Protein AF-M5RPL4-F1 (afdb_monomer_lite)

InterPro domains:
  IPR032820 Putative F0F1-ATPase subunit, Ca2+/Mg2+ transporter [PF09527] (24-74)

Radius of gyration: 22.51 Å; chains: 1; bounding box: 57×28×63 Å

Secondary structure (DSSP, 8-state):
-------PPPPHHHHHHHHHHHHHHHHHHHHHHHHHHHHHHHHHHHHHHHHT-SS-HHHHHHHHHHHHHHHHHHHHHHH----

pLDDT: mean 82.27, std 14.36, range [42.81, 96.38]

Structure (mmCIF, N/CA/C/O backbone):
data_AF-M5RPL4-F1
#
_entry.id   AF-M5RPL4-F1
#
loop_
_atom_site.group_PDB
_atom_site.id
_atom_site.type_symbol
_atom_site.label_atom_id
_atom_site.label_alt_id
_atom_site.label_comp_id
_atom_site.label_asym_id
_atom_site.label_entity_id
_atom_site.label_seq_id
_atom_site.pdbx_PDB_ins_code
_atom_site.Cartn_x
_atom_site.Cartn_y
_atom_site.Cartn_z
_atom_site.occupancy
_atom_site.B_iso_or_equiv
_atom_site.auth_seq_id
_atom_site.auth_comp_id
_atom_site.auth_asym_id
_atom_site.auth_atom_id
_atom_site.pdbx_PDB_model_num
ATOM 1 N N . MET A 1 1 ? 43.843 -18.404 -40.331 1.00 42.81 1 MET A N 1
ATOM 2 C CA . MET A 1 1 ? 42.735 -19.086 -39.629 1.00 42.81 1 MET A CA 1
ATOM 3 C C . MET A 1 1 ? 41.864 -18.001 -39.021 1.00 42.81 1 MET A C 1
ATOM 5 O O . MET A 1 1 ? 42.334 -17.313 -38.130 1.00 42.81 1 MET A O 1
ATOM 9 N N . ALA A 1 2 ? 40.687 -17.745 -39.596 1.00 48.19 2 ALA A N 1
ATOM 10 C CA . ALA A 1 2 ? 39.772 -16.718 -39.102 1.00 48.19 2 ALA A CA 1
ATOM 11 C C . ALA A 1 2 ? 38.940 -17.306 -37.957 1.00 48.19 2 ALA A C 1
ATOM 13 O O . ALA A 1 2 ? 38.264 -18.317 -38.157 1.00 48.19 2 ALA A O 1
ATOM 14 N N . ASP A 1 3 ? 39.037 -16.696 -36.779 1.00 49.19 3 ASP A N 1
ATOM 15 C CA . ASP A 1 3 ? 38.183 -16.994 -35.636 1.00 49.19 3 ASP A CA 1
ATOM 16 C C . ASP A 1 3 ? 36.725 -16.690 -36.024 1.00 49.19 3 ASP A C 1
ATOM 18 O O . ASP A 1 3 ? 36.368 -15.557 -36.345 1.00 49.19 3 ASP A O 1
ATOM 22 N N . LYS A 1 4 ? 35.905 -17.742 -36.117 1.00 59.09 4 LYS A N 1
ATOM 23 C CA . LYS A 1 4 ? 34.476 -17.686 -36.462 1.00 59.09 4 LYS A CA 1
ATOM 24 C C . LYS A 1 4 ? 33.613 -17.727 -35.200 1.00 59.09 4 LYS A C 1
ATOM 26 O O . LYS A 1 4 ? 32.579 -18.393 -35.185 1.00 59.09 4 LYS A O 1
ATOM 31 N N . THR A 1 5 ? 34.014 -17.042 -34.134 1.00 63.31 5 THR A N 1
ATOM 32 C CA . THR A 1 5 ? 33.104 -16.816 -33.012 1.00 63.31 5 THR A CA 1
ATOM 33 C C . THR A 1 5 ? 32.305 -15.547 -33.306 1.00 63.31 5 THR A C 1
ATOM 35 O O . THR A 1 5 ? 32.761 -14.422 -33.144 1.00 63.31 5 THR A O 1
ATOM 38 N N . GLY A 1 6 ? 31.102 -15.726 -33.860 1.00 57.94 6 GLY A N 1
ATOM 39 C CA . GLY A 1 6 ? 30.173 -14.653 -34.235 1.00 57.94 6 GLY A CA 1
ATOM 40 C C . GLY A 1 6 ? 29.566 -13.915 -33.038 1.00 57.94 6 GLY A C 1
ATOM 41 O O . GLY A 1 6 ? 28.349 -13.788 -32.949 1.00 57.94 6 GLY A O 1
ATOM 42 N N . VAL A 1 7 ? 30.393 -13.447 -32.104 1.00 65.62 7 VAL A N 1
ATOM 43 C CA . VAL A 1 7 ? 29.973 -12.635 -30.963 1.00 65.62 7 VAL A CA 1
ATOM 44 C C . VAL A 1 7 ? 30.337 -11.188 -31.267 1.00 65.62 7 VAL A C 1
ATOM 46 O O . VAL A 1 7 ? 31.388 -10.689 -30.877 1.00 65.62 7 VAL A O 1
ATOM 49 N N . THR A 1 8 ? 29.462 -10.495 -31.995 1.00 67.69 8 THR A N 1
ATOM 50 C CA . THR A 1 8 ? 29.499 -9.029 -32.043 1.00 67.69 8 THR A CA 1
ATOM 51 C C . THR A 1 8 ? 29.293 -8.498 -30.622 1.00 67.69 8 THR A C 1
ATOM 53 O O . THR A 1 8 ? 28.241 -8.782 -30.037 1.00 67.69 8 THR A O 1
ATOM 56 N N . PRO A 1 9 ? 30.251 -7.759 -30.035 1.00 65.62 9 PRO A N 1
ATOM 57 C CA . PRO A 1 9 ? 30.097 -7.221 -28.691 1.00 65.62 9 PRO A CA 1
ATOM 58 C C . PRO A 1 9 ? 28.910 -6.257 -28.667 1.00 65.62 9 PRO A C 1
ATOM 60 O O . PRO A 1 9 ? 28.883 -5.261 -29.390 1.00 65.62 9 PRO A O 1
ATOM 63 N N . LYS A 1 10 ? 27.899 -6.573 -27.852 1.00 64.38 10 LYS A N 1
ATOM 64 C CA . LYS A 1 10 ? 26.775 -5.665 -27.623 1.00 64.38 10 LYS A CA 1
ATOM 65 C C . LYS A 1 10 ? 27.277 -4.417 -26.893 1.00 64.38 10 LYS A C 1
ATOM 6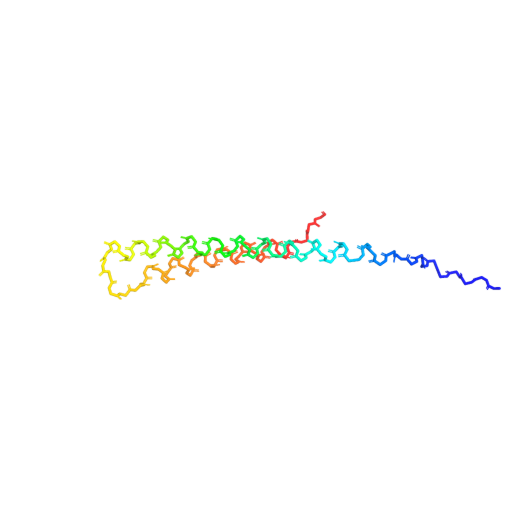7 O O . LYS A 1 10 ? 28.011 -4.562 -25.913 1.00 64.38 10 LYS A O 1
ATOM 72 N N . PRO A 1 11 ? 26.893 -3.208 -27.332 1.00 67.00 11 PRO A N 1
ATOM 73 C CA . PRO A 1 11 ? 27.321 -1.979 -26.683 1.00 67.00 11 PRO A CA 1
ATOM 74 C C . PRO A 1 11 ? 26.8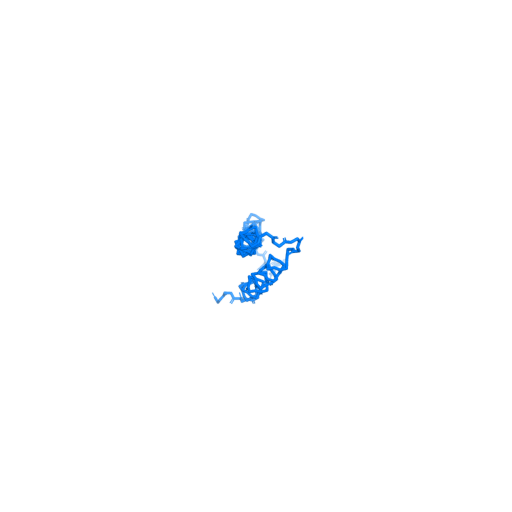34 -1.967 -25.230 1.00 67.00 11 PRO A C 1
ATOM 76 O O . PRO A 1 11 ? 25.665 -2.230 -24.953 1.00 67.00 11 PRO A O 1
ATOM 79 N N . ILE A 1 12 ? 27.742 -1.649 -24.307 1.00 63.66 12 ILE A N 1
ATOM 80 C CA . ILE A 1 12 ? 27.526 -1.646 -22.848 1.00 63.66 12 ILE A CA 1
ATOM 81 C C . ILE A 1 12 ? 26.286 -0.807 -22.468 1.00 63.66 12 ILE A C 1
ATOM 83 O O . ILE A 1 12 ? 25.482 -1.221 -21.636 1.00 63.66 12 ILE A O 1
ATOM 87 N N . ALA A 1 13 ? 26.043 0.277 -23.213 1.00 63.06 13 ALA A N 1
ATOM 88 C CA . ALA A 1 13 ? 24.876 1.149 -23.081 1.00 63.06 13 ALA A CA 1
ATOM 89 C C . ALA A 1 13 ? 23.509 0.439 -23.230 1.00 63.06 13 ALA A C 1
ATOM 91 O O . ALA A 1 13 ? 22.529 0.865 -22.621 1.00 63.06 13 ALA A O 1
ATOM 92 N N . GLU A 1 14 ? 23.412 -0.649 -24.007 1.00 62.94 14 GLU A N 1
ATOM 93 C CA . GLU A 1 14 ? 22.163 -1.419 -24.145 1.00 62.94 14 GLU A CA 1
ATOM 94 C C . GLU A 1 14 ? 21.825 -2.186 -22.853 1.00 62.94 14 GLU A C 1
ATOM 96 O O . GLU A 1 14 ? 20.648 -2.347 -22.519 1.00 62.94 14 GLU A O 1
ATOM 101 N N . ASN A 1 15 ? 22.837 -2.651 -22.115 1.00 63.81 15 ASN A N 1
ATOM 102 C CA . ASN A 1 15 ? 22.642 -3.387 -20.865 1.00 63.81 15 ASN A CA 1
ATOM 103 C C . ASN A 1 15 ? 22.281 -2.448 -19.707 1.00 63.81 15 ASN A C 1
ATOM 105 O O . ASN A 1 15 ? 21.365 -2.764 -18.946 1.00 63.81 15 ASN A O 1
ATOM 109 N N . ASP A 1 16 ? 22.913 -1.274 -19.626 1.00 66.69 16 ASP A N 1
ATOM 110 C CA . ASP A 1 16 ? 22.609 -0.268 -18.598 1.00 66.69 16 ASP A CA 1
ATOM 111 C C . ASP A 1 16 ? 21.188 0.296 -18.748 1.00 66.69 16 ASP A C 1
ATOM 113 O O . ASP A 1 16 ? 20.442 0.396 -17.770 1.00 66.69 16 ASP A O 1
ATOM 117 N N . ALA A 1 17 ? 20.757 0.578 -19.984 1.00 66.94 17 ALA A N 1
ATOM 118 C CA . ALA A 1 17 ? 19.403 1.057 -20.261 1.00 66.94 17 ALA A CA 1
ATOM 119 C C . ALA A 1 17 ? 18.325 0.027 -19.872 1.00 66.94 17 ALA A C 1
ATOM 121 O O . ALA A 1 17 ? 17.275 0.387 -19.332 1.00 66.94 17 ALA A O 1
ATOM 122 N N . LYS A 1 18 ? 18.585 -1.268 -20.097 1.00 69.94 18 LYS A N 1
ATOM 123 C CA . LYS A 1 18 ? 17.679 -2.352 -19.684 1.00 69.94 18 LYS A CA 1
ATOM 124 C C . LYS A 1 18 ? 17.670 -2.543 -18.171 1.00 69.94 18 LYS A C 1
ATOM 126 O O . LYS A 1 18 ? 16.592 -2.694 -17.600 1.00 69.94 18 LYS A O 1
ATOM 131 N N . GLY A 1 19 ? 18.836 -2.492 -17.526 1.00 71.88 19 GLY A N 1
ATOM 132 C CA . GLY A 1 19 ? 18.954 -2.567 -16.070 1.00 71.88 19 GLY A CA 1
ATOM 133 C C . GLY A 1 19 ? 18.179 -1.446 -15.377 1.00 71.88 19 GLY A C 1
ATOM 134 O O . GLY A 1 19 ? 17.356 -1.715 -14.500 1.00 71.8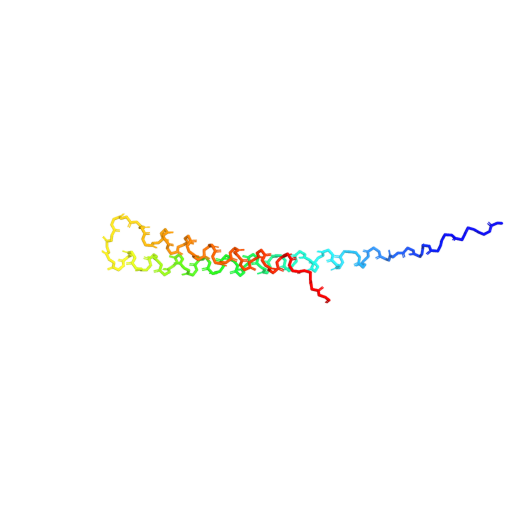8 19 GLY A O 1
ATOM 135 N N . GLY A 1 20 ? 18.348 -0.204 -15.843 1.00 77.06 20 GLY A N 1
ATOM 136 C CA . GLY A 1 20 ? 17.605 0.953 -15.343 1.00 77.06 20 GLY A CA 1
ATOM 137 C C . GLY A 1 20 ? 16.094 0.813 -15.540 1.00 77.06 20 GLY A C 1
ATOM 138 O O . GLY A 1 20 ? 15.327 0.997 -14.595 1.00 77.06 20 GLY A O 1
ATOM 139 N N . ALA A 1 21 ? 15.648 0.407 -16.733 1.00 80.56 21 ALA A N 1
ATOM 140 C CA . ALA A 1 21 ? 14.226 0.211 -17.021 1.00 80.56 21 ALA A CA 1
ATOM 141 C C . ALA A 1 21 ? 13.569 -0.861 -16.129 1.00 80.56 21 ALA A C 1
ATOM 143 O O . ALA A 1 21 ? 12.408 -0.718 -15.740 1.00 80.56 21 ALA A O 1
ATOM 144 N N . VAL A 1 22 ? 14.296 -1.924 -15.774 1.00 83.06 22 VAL A N 1
ATOM 145 C CA . VAL A 1 22 ? 13.817 -2.958 -14.843 1.00 83.06 22 VAL A CA 1
ATOM 146 C C . VAL A 1 22 ? 13.706 -2.401 -13.421 1.00 83.06 22 VAL A C 1
ATOM 148 O O . VAL A 1 22 ? 12.679 -2.592 -12.769 1.00 83.06 22 VAL A O 1
ATOM 151 N N . TRP A 1 23 ? 14.708 -1.649 -12.963 1.00 83.38 23 TRP A N 1
ATOM 152 C CA . TRP A 1 23 ? 14.714 -1.045 -11.627 1.00 83.38 23 TRP A CA 1
ATOM 153 C C . TRP A 1 23 ? 13.575 -0.035 -11.432 1.00 83.38 23 TRP A C 1
ATOM 155 O O . TRP A 1 23 ? 12.854 -0.094 -10.435 1.00 83.38 23 TRP A O 1
ATOM 165 N N . PHE A 1 24 ? 13.334 0.829 -12.424 1.00 87.56 24 PHE A N 1
ATOM 166 C CA . PHE A 1 24 ? 12.216 1.777 -12.401 1.00 87.56 24 PHE A CA 1
ATOM 167 C C . PHE A 1 24 ? 10.849 1.084 -12.350 1.00 87.56 24 PHE A C 1
ATOM 169 O O . PHE A 1 24 ? 9.939 1.570 -11.678 1.00 87.56 24 PHE A O 1
ATOM 176 N N . ARG A 1 25 ? 10.693 -0.074 -13.009 1.00 86.06 25 ARG A N 1
ATOM 177 C CA . ARG A 1 25 ? 9.450 -0.859 -12.934 1.00 86.06 25 ARG A CA 1
ATOM 178 C C . ARG A 1 25 ? 9.204 -1.387 -11.525 1.00 86.06 25 ARG A C 1
ATOM 180 O O . ARG A 1 25 ? 8.087 -1.257 -11.033 1.00 86.06 25 ARG A O 1
ATOM 187 N N . PHE A 1 26 ? 10.222 -1.934 -10.863 1.00 88.06 26 PHE A N 1
ATOM 188 C CA . PHE A 1 26 ? 10.085 -2.400 -9.481 1.00 88.06 26 PHE A CA 1
ATOM 189 C C . PHE A 1 26 ? 9.827 -1.255 -8.500 1.00 88.06 26 PHE A C 1
ATOM 191 O O . PHE A 1 26 ? 8.972 -1.396 -7.628 1.00 88.06 26 PHE A O 1
ATOM 198 N N . ALA A 1 27 ? 10.483 -0.106 -8.682 1.00 91.00 27 ALA A N 1
ATOM 199 C CA . ALA A 1 27 ? 10.224 1.086 -7.878 1.00 91.00 27 ALA A CA 1
ATOM 200 C C . ALA A 1 27 ? 8.771 1.576 -8.027 1.00 91.00 27 ALA A C 1
ATOM 202 O O . ALA A 1 27 ? 8.104 1.846 -7.030 1.00 91.00 27 ALA A O 1
ATOM 203 N N . GLY A 1 28 ? 8.244 1.620 -9.257 1.00 91.06 28 GLY A N 1
ATOM 204 C CA . GLY A 1 28 ? 6.845 1.972 -9.513 1.00 91.06 28 GLY A CA 1
ATOM 205 C C . GLY A 1 28 ? 5.855 0.989 -8.882 1.00 91.06 28 GLY A C 1
ATOM 206 O O . GLY A 1 28 ? 4.885 1.404 -8.254 1.00 91.06 28 GLY A O 1
ATOM 207 N N . LEU A 1 29 ? 6.129 -0.315 -8.976 1.00 91.56 29 LEU A N 1
ATOM 208 C CA . LEU A 1 29 ? 5.321 -1.349 -8.320 1.00 91.56 29 LEU A CA 1
ATOM 209 C C . LEU A 1 29 ? 5.361 -1.232 -6.787 1.00 91.56 29 LEU A C 1
ATOM 211 O O . LEU A 1 29 ? 4.335 -1.404 -6.130 1.00 91.56 29 LEU A O 1
ATOM 215 N N . GLY A 1 30 ? 6.525 -0.912 -6.216 1.00 92.06 30 GLY A N 1
ATOM 216 C CA . GLY A 1 30 ? 6.677 -0.651 -4.785 1.00 92.06 30 GLY A CA 1
ATOM 217 C C . GLY A 1 30 ? 5.898 0.586 -4.330 1.00 92.06 30 GLY A C 1
ATOM 218 O O . GLY A 1 30 ? 5.261 0.553 -3.281 1.00 92.06 30 GLY A O 1
ATOM 219 N N . MET A 1 31 ? 5.873 1.647 -5.143 1.00 95.06 31 MET A N 1
ATOM 220 C CA . MET A 1 31 ? 5.069 2.847 -4.882 1.00 95.06 31 MET A CA 1
ATOM 221 C C . MET A 1 31 ? 3.565 2.566 -4.916 1.00 95.06 31 MET A C 1
ATOM 223 O O . MET A 1 31 ? 2.845 3.041 -4.041 1.00 95.06 31 MET A O 1
ATOM 227 N N . GLU A 1 32 ? 3.078 1.764 -5.871 1.00 93.12 32 GLU A N 1
ATOM 228 C CA . GLU A 1 32 ? 1.677 1.312 -5.871 1.00 93.12 32 GLU A CA 1
ATOM 229 C C . GLU A 1 32 ? 1.349 0.539 -4.585 1.00 93.12 32 GLU A C 1
ATOM 231 O O . GLU A 1 32 ? 0.298 0.755 -3.977 1.00 93.12 32 GLU A O 1
ATOM 236 N N . LEU A 1 33 ? 2.261 -0.334 -4.149 1.00 94.69 33 LEU A N 1
ATOM 237 C CA . LEU A 1 33 ? 2.080 -1.129 -2.942 1.00 94.69 33 LEU A CA 1
ATOM 238 C C . LEU A 1 33 ? 2.026 -0.265 -1.681 1.00 94.69 33 LEU A C 1
ATOM 240 O O . LEU A 1 33 ? 1.110 -0.409 -0.864 1.00 94.69 33 LEU A O 1
ATOM 244 N N . ALA A 1 34 ? 2.990 0.642 -1.537 1.00 94.62 34 ALA A N 1
ATOM 245 C CA . ALA A 1 34 ? 3.055 1.568 -0.417 1.00 94.62 34 ALA A CA 1
ATOM 246 C C . ALA A 1 34 ? 1.819 2.475 -0.396 1.00 94.62 34 ALA A C 1
ATOM 248 O O . ALA A 1 34 ? 1.206 2.641 0.653 1.00 94.62 34 ALA A O 1
ATOM 249 N N . GLY A 1 35 ? 1.401 2.984 -1.559 1.00 95.44 35 GLY A N 1
ATOM 250 C CA . GLY A 1 35 ? 0.227 3.841 -1.695 1.00 95.44 35 GLY A CA 1
ATOM 251 C C . GLY A 1 35 ? -1.067 3.160 -1.248 1.00 95.44 35 GLY A C 1
ATOM 252 O O . GLY A 1 35 ? -1.804 3.726 -0.445 1.00 95.44 35 GLY A O 1
ATOM 253 N N . ILE A 1 36 ? -1.331 1.931 -1.705 1.00 94.81 36 ILE A N 1
ATOM 254 C CA . ILE A 1 36 ? -2.537 1.181 -1.304 1.00 94.81 36 ILE A CA 1
ATOM 255 C C . ILE A 1 36 ? -2.511 0.875 0.197 1.00 94.81 36 ILE A C 1
ATOM 257 O O . ILE A 1 36 ? -3.517 1.054 0.883 1.00 94.81 36 ILE A O 1
ATOM 261 N N . THR A 1 37 ? -1.358 0.454 0.718 1.00 95.62 37 THR A N 1
ATOM 262 C CA . THR A 1 37 ? -1.200 0.145 2.145 1.00 95.62 37 THR A CA 1
ATOM 263 C C . THR A 1 37 ? -1.446 1.381 3.006 1.00 95.62 37 THR A C 1
ATOM 265 O O . THR A 1 37 ? -2.218 1.323 3.962 1.00 95.62 37 THR A O 1
ATOM 268 N N . LEU A 1 38 ? -0.846 2.516 2.637 1.00 95.50 38 LEU A N 1
ATOM 269 C CA . LEU A 1 38 ? -0.991 3.779 3.353 1.00 95.50 38 LEU A CA 1
ATOM 270 C C . LEU A 1 38 ? -2.429 4.307 3.284 1.00 95.50 38 LEU A C 1
ATOM 272 O O . LEU A 1 38 ? -2.929 4.844 4.266 1.00 95.50 38 LEU A O 1
ATOM 276 N N . LEU A 1 39 ? -3.113 4.117 2.154 1.00 96.38 39 LEU A N 1
ATOM 277 C CA . LEU A 1 39 ? -4.513 4.504 1.997 1.00 96.38 39 LEU A CA 1
ATOM 278 C C . LEU A 1 39 ? -5.417 3.714 2.949 1.00 96.38 39 LEU A C 1
ATOM 280 O O . LEU A 1 39 ? -6.231 4.301 3.656 1.00 96.38 39 LEU A O 1
ATOM 284 N N . PHE A 1 40 ? -5.236 2.397 3.030 1.00 95.75 40 PHE A N 1
ATOM 285 C CA . PHE A 1 40 ? -5.983 1.562 3.970 1.00 95.75 40 PHE A CA 1
ATOM 286 C C . PHE A 1 40 ? -5.638 1.868 5.432 1.00 95.75 40 PHE A C 1
ATOM 288 O O . PHE A 1 40 ? -6.538 1.908 6.275 1.00 95.75 40 PHE A O 1
ATOM 295 N N . ALA A 1 41 ? -4.364 2.120 5.735 1.00 94.50 41 ALA A N 1
ATOM 296 C CA . ALA A 1 41 ? -3.932 2.554 7.059 1.00 94.50 41 ALA A CA 1
ATOM 297 C C . ALA A 1 41 ? -4.589 3.884 7.450 1.00 94.50 41 ALA A C 1
ATOM 299 O O . ALA A 1 41 ? -5.156 3.996 8.532 1.00 94.50 41 ALA A O 1
ATOM 300 N N . GLY A 1 42 ? -4.596 4.862 6.540 1.00 94.50 42 GLY A N 1
ATOM 301 C CA . GLY A 1 42 ? -5.234 6.160 6.744 1.00 94.50 42 GLY A CA 1
ATOM 302 C C . GLY A 1 42 ? -6.740 6.049 6.979 1.00 94.50 42 GLY A C 1
ATOM 303 O O . GLY A 1 42 ? -7.265 6.697 7.879 1.00 94.50 42 GLY A O 1
ATOM 304 N N . VAL A 1 43 ? -7.431 5.179 6.235 1.00 93.69 43 VAL A N 1
ATOM 305 C CA . VAL A 1 43 ? -8.862 4.907 6.450 1.00 93.69 43 VAL A CA 1
ATOM 306 C C . VAL A 1 43 ? -9.111 4.273 7.820 1.00 93.69 43 VAL A C 1
ATOM 308 O O . VAL A 1 43 ? -10.028 4.688 8.524 1.00 93.69 43 VAL A O 1
ATOM 311 N N . GLY A 1 44 ? -8.299 3.299 8.233 1.00 90.75 44 GLY A N 1
ATOM 312 C CA . GLY A 1 44 ? -8.452 2.677 9.551 1.00 90.75 44 GLY A CA 1
ATOM 313 C C . GLY A 1 44 ? -8.152 3.637 10.697 1.00 90.75 44 GLY A C 1
ATOM 314 O O . GLY A 1 44 ? -8.922 3.687 11.652 1.00 90.75 44 GLY A O 1
ATOM 315 N N . TYR A 1 45 ? -7.117 4.467 10.543 1.00 92.44 45 TYR A N 1
ATOM 316 C CA . TYR A 1 45 ? -6.785 5.528 11.494 1.00 92.44 45 TYR A CA 1
ATOM 317 C C . TYR A 1 45 ? -7.918 6.540 11.622 1.00 92.44 45 TYR A C 1
ATOM 319 O O . TYR A 1 45 ? -8.295 6.909 12.731 1.00 92.44 45 TYR A O 1
ATOM 327 N N . TRP A 1 46 ? -8.520 6.938 10.498 1.00 92.69 46 TRP A N 1
ATOM 328 C CA . TRP A 1 46 ? -9.682 7.819 10.505 1.00 92.69 46 TRP A CA 1
ATOM 329 C C . TRP A 1 46 ? -10.852 7.208 11.285 1.00 92.69 46 TRP A C 1
ATOM 331 O O . TRP A 1 46 ? -11.503 7.899 12.063 1.00 92.69 46 TRP A O 1
ATOM 341 N N . ILE A 1 47 ? -11.115 5.909 11.110 1.00 89.06 47 ILE A N 1
ATOM 342 C CA . ILE A 1 47 ? -12.206 5.209 11.803 1.00 89.06 47 ILE A CA 1
ATOM 343 C C . ILE A 1 47 ? -11.922 5.068 13.305 1.00 89.06 47 ILE A C 1
ATOM 345 O O . ILE A 1 47 ? -12.824 5.312 14.108 1.00 89.06 47 ILE A O 1
ATOM 349 N N . ASP A 1 48 ? -10.698 4.697 13.688 1.00 88.69 48 ASP A N 1
ATOM 350 C CA . ASP A 1 48 ? -10.298 4.597 15.099 1.00 88.69 48 ASP A CA 1
ATOM 351 C C . ASP A 1 48 ? -10.375 5.964 15.792 1.00 88.69 48 ASP A C 1
ATOM 353 O O . ASP A 1 48 ? -10.934 6.069 16.887 1.00 88.69 48 ASP A O 1
ATOM 357 N N . ALA A 1 49 ? -9.912 7.026 15.121 1.00 87.44 49 ALA A N 1
ATOM 358 C CA . ALA A 1 49 ? -10.001 8.397 15.616 1.00 87.44 49 ALA A CA 1
ATOM 359 C C . ALA A 1 49 ? -11.458 8.849 15.803 1.00 87.44 49 ALA A C 1
ATOM 361 O O . ALA A 1 49 ? -11.785 9.494 16.797 1.00 87.44 49 ALA A O 1
ATOM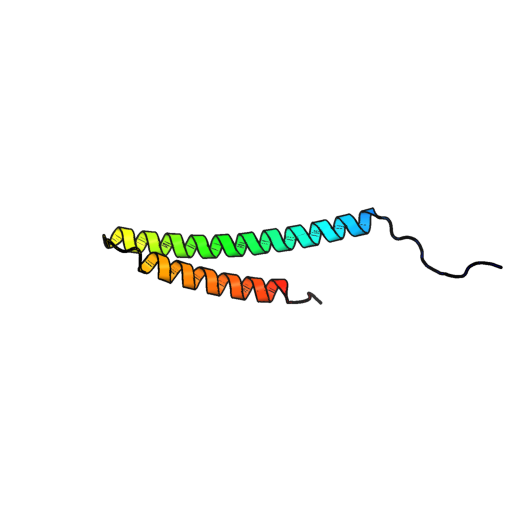 362 N N . TRP A 1 50 ? -12.359 8.472 14.888 1.00 87.75 50 TRP A N 1
ATOM 363 C CA . TRP A 1 50 ? -13.780 8.820 14.993 1.00 87.75 50 TRP A CA 1
ATOM 364 C C . TRP A 1 50 ? -14.497 8.085 16.133 1.00 87.75 50 TRP A C 1
ATOM 366 O O . TRP A 1 50 ? -15.472 8.594 16.683 1.00 87.75 50 TRP A O 1
ATOM 376 N N . ARG A 1 51 ? -14.014 6.896 16.511 1.00 86.81 51 ARG A N 1
ATOM 377 C CA . ARG A 1 51 ? -14.584 6.085 17.596 1.00 86.81 51 ARG A CA 1
ATOM 378 C C . ARG A 1 51 ? -13.944 6.328 18.965 1.00 86.81 51 ARG A C 1
ATOM 380 O O . ARG A 1 51 ? -14.416 5.734 19.929 1.00 86.81 51 ARG A O 1
ATOM 387 N N . ASN A 1 52 ? -12.928 7.197 19.072 1.00 78.38 52 ASN A N 1
ATOM 388 C CA . ASN A 1 52 ? -12.173 7.440 20.315 1.00 78.38 52 ASN A CA 1
ATOM 389 C C . ASN A 1 52 ? -11.694 6.134 20.981 1.00 78.38 52 ASN A C 1
ATOM 391 O O . ASN A 1 52 ? -11.681 6.002 22.203 1.00 78.38 52 ASN A O 1
ATOM 395 N N . HIS A 1 53 ? -11.348 5.129 20.177 1.00 71.31 53 HIS A N 1
ATOM 396 C CA . HIS A 1 53 ? -10.824 3.884 20.720 1.00 71.31 53 HIS A CA 1
ATOM 397 C C . HIS A 1 53 ? -9.391 4.104 21.218 1.00 71.31 53 HIS A C 1
ATOM 399 O O . HIS A 1 53 ? -8.539 4.577 20.471 1.00 71.31 53 HIS A O 1
ATOM 405 N N . ASP A 1 54 ? -9.120 3.700 22.461 1.00 74.69 54 ASP A N 1
ATOM 406 C CA . ASP A 1 54 ? -7.775 3.723 23.062 1.00 74.69 54 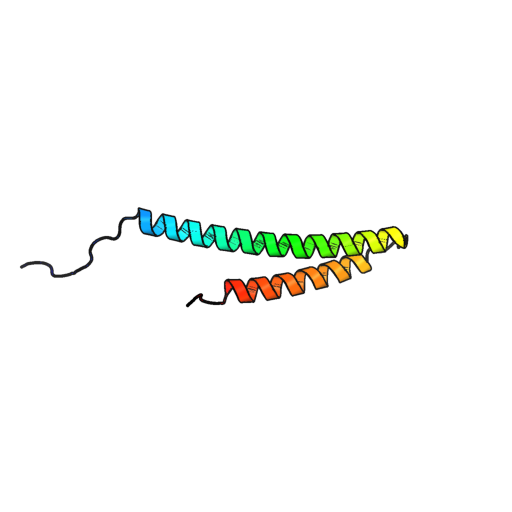ASP A CA 1
ATOM 407 C C . ASP A 1 54 ? -6.800 2.791 22.306 1.00 74.69 54 ASP A C 1
ATOM 409 O O . ASP A 1 54 ? -5.590 2.994 22.269 1.00 74.69 54 ASP A O 1
ATOM 413 N N . GLN A 1 55 ? -7.346 1.772 21.630 1.00 81.44 55 GLN A N 1
ATOM 414 C CA . GLN A 1 55 ? -6.592 0.796 20.851 1.00 81.44 55 GLN A CA 1
ATOM 415 C C . GLN A 1 55 ? -6.835 0.960 19.345 1.00 81.44 55 GLN A C 1
ATOM 417 O O . GLN A 1 55 ? -7.972 0.889 18.878 1.00 81.44 55 GLN A O 1
ATOM 422 N N . MET A 1 56 ? -5.747 1.074 18.575 1.00 87.50 56 MET A N 1
ATOM 423 C CA . MET A 1 56 ? -5.741 1.233 17.109 1.00 87.50 56 MET A CA 1
ATOM 424 C C . MET A 1 56 ? -6.015 -0.078 16.345 1.00 87.50 56 MET A C 1
ATOM 426 O O . MET A 1 56 ? -5.270 -0.480 15.444 1.00 87.50 56 MET A O 1
ATOM 430 N N . VAL A 1 57 ? -7.056 -0.808 16.746 1.00 90.00 57 VAL A N 1
ATOM 431 C CA . VAL A 1 57 ? -7.355 -2.140 16.201 1.00 90.00 57 VAL A CA 1
ATOM 432 C C . VAL A 1 57 ? -7.841 -2.049 14.755 1.00 90.00 57 VAL A C 1
ATOM 434 O O . VAL A 1 57 ? -7.438 -2.868 13.926 1.00 90.00 57 VAL A O 1
ATOM 437 N N . VAL A 1 58 ? -8.677 -1.059 14.417 1.00 90.19 58 VAL A N 1
ATOM 438 C CA . VAL A 1 58 ? -9.213 -0.932 13.052 1.00 90.19 58 VAL A CA 1
ATOM 439 C C . VAL A 1 58 ? -8.110 -0.521 12.086 1.00 90.19 58 VAL A C 1
ATOM 441 O O . VAL A 1 58 ? -8.042 -1.063 10.987 1.00 90.19 58 VAL A O 1
ATOM 444 N N . THR A 1 59 ? -7.205 0.356 12.514 1.00 91.25 59 THR A N 1
ATOM 445 C CA . THR A 1 59 ? -5.997 0.740 11.776 1.00 91.25 59 THR A CA 1
ATOM 4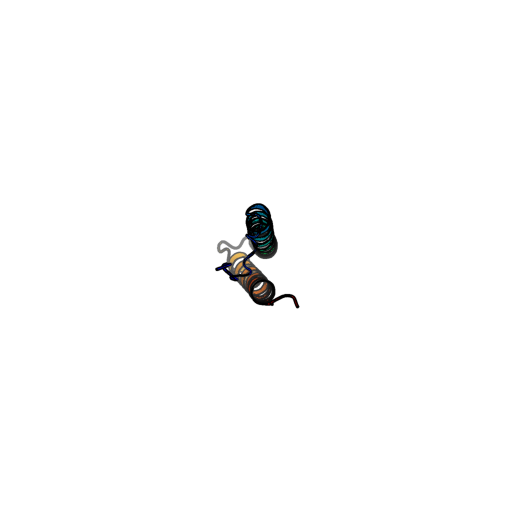46 C C . THR A 1 59 ? -5.119 -0.467 11.487 1.00 91.25 59 THR A C 1
ATOM 448 O O . THR A 1 59 ? -4.701 -0.665 10.347 1.00 91.25 59 THR A O 1
ATOM 451 N N . ALA A 1 60 ? -4.852 -1.307 12.490 1.00 93.00 60 ALA A N 1
ATOM 452 C CA . ALA A 1 60 ? -4.041 -2.507 12.305 1.00 93.00 60 ALA A CA 1
ATOM 453 C C . ALA A 1 60 ? -4.690 -3.485 11.310 1.00 93.00 60 ALA A C 1
ATOM 455 O O . ALA A 1 60 ? -4.021 -3.969 10.394 1.00 93.00 60 ALA A O 1
ATOM 456 N N . LEU A 1 61 ? -5.998 -3.732 11.440 1.00 95.06 61 LEU A N 1
ATOM 457 C CA . LEU A 1 61 ? -6.736 -4.624 10.543 1.00 95.06 61 LEU A CA 1
ATOM 458 C C . LEU A 1 61 ? -6.805 -4.079 9.115 1.00 95.06 61 LEU A C 1
ATOM 460 O O . LEU A 1 61 ? -6.538 -4.816 8.165 1.00 95.06 61 LEU A O 1
ATOM 464 N N . SER A 1 62 ? -7.130 -2.797 8.945 1.00 93.12 62 SER A N 1
ATOM 465 C CA . SER A 1 62 ? -7.211 -2.185 7.621 1.00 93.12 62 SER A CA 1
ATOM 466 C C . SER A 1 62 ? -5.847 -2.184 6.938 1.00 93.12 62 SER A C 1
ATOM 468 O O . SER A 1 62 ? -5.757 -2.566 5.774 1.00 93.12 62 SER A O 1
ATOM 470 N N . THR A 1 63 ? -4.780 -1.846 7.667 1.00 94.94 63 THR A N 1
ATOM 471 C CA . THR A 1 63 ? -3.403 -1.855 7.155 1.00 94.94 63 THR A CA 1
ATOM 472 C C . THR A 1 63 ? -2.987 -3.256 6.727 1.00 94.94 63 THR A C 1
ATOM 474 O O . THR A 1 63 ? -2.443 -3.416 5.637 1.00 94.94 63 THR A O 1
ATOM 477 N N . LEU A 1 64 ? -3.280 -4.280 7.536 1.00 96.12 64 LEU A N 1
ATOM 478 C CA . LEU A 1 64 ? -2.957 -5.669 7.210 1.00 96.12 64 LEU A CA 1
ATOM 479 C C . LEU A 1 64 ? -3.664 -6.128 5.927 1.00 96.12 64 LEU A C 1
ATOM 481 O O . LEU A 1 64 ? -3.039 -6.741 5.060 1.00 96.12 64 LEU A O 1
ATOM 485 N N . VAL A 1 65 ? -4.949 -5.795 5.781 1.00 95.56 65 VAL A N 1
ATOM 486 C CA . VAL A 1 65 ? -5.730 -6.117 4.578 1.00 95.56 65 VAL A CA 1
ATOM 487 C C . VAL A 1 65 ? -5.198 -5.359 3.359 1.00 95.56 65 VAL A C 1
ATOM 489 O O . VAL A 1 65 ? -4.967 -5.966 2.312 1.00 95.56 65 VAL A O 1
ATOM 492 N N . GLY A 1 66 ? -4.956 -4.052 3.493 1.00 93.31 66 GLY A N 1
ATOM 493 C CA . GLY A 1 66 ? -4.415 -3.213 2.423 1.00 93.31 66 GLY A CA 1
ATOM 494 C C . GLY A 1 66 ? -3.049 -3.699 1.946 1.00 93.31 66 GLY A C 1
ATOM 495 O O . GLY A 1 66 ? -2.838 -3.862 0.744 1.00 93.31 66 GLY A O 1
ATOM 496 N N . PHE A 1 67 ? -2.159 -4.021 2.886 1.00 95.56 67 PHE A N 1
ATOM 497 C CA . PHE A 1 67 ? -0.850 -4.596 2.598 1.00 95.56 67 PHE A CA 1
ATOM 498 C C . PHE A 1 67 ? -0.963 -5.954 1.900 1.00 95.56 67 PHE A C 1
ATOM 500 O O . PHE A 1 67 ? -0.335 -6.160 0.865 1.00 95.56 67 PHE A O 1
ATOM 507 N N . GLY A 1 68 ? -1.789 -6.872 2.411 1.00 96.06 68 GLY A N 1
ATOM 508 C CA . GLY A 1 68 ? -1.950 -8.206 1.825 1.00 96.06 68 GLY A CA 1
ATOM 509 C C . GLY A 1 68 ? -2.455 -8.166 0.378 1.00 96.06 68 GLY A C 1
ATOM 510 O O . GLY A 1 68 ? -1.908 -8.844 -0.499 1.00 96.06 68 GLY A O 1
ATOM 511 N N . LEU A 1 69 ? -3.454 -7.324 0.095 1.00 93.50 69 LEU A N 1
ATOM 512 C CA . LEU A 1 69 ? -3.984 -7.136 -1.260 1.00 93.50 69 LEU A CA 1
ATOM 513 C C . LEU A 1 69 ? -2.949 -6.499 -2.196 1.00 93.50 69 LEU A C 1
ATOM 515 O O . LEU A 1 69 ? -2.751 -6.968 -3.323 1.00 93.50 69 LEU A O 1
ATOM 519 N N . ALA A 1 70 ? -2.263 -5.458 -1.725 1.00 93.44 70 ALA A N 1
ATOM 520 C CA . ALA A 1 70 ? -1.228 -4.769 -2.481 1.00 93.44 70 ALA A CA 1
ATOM 521 C C . ALA A 1 70 ? -0.041 -5.690 -2.801 1.00 93.44 70 ALA A C 1
ATOM 523 O O . ALA A 1 70 ? 0.424 -5.730 -3.942 1.00 93.44 70 ALA A O 1
ATOM 524 N N . MET A 1 71 ? 0.392 -6.491 -1.827 1.00 94.38 71 MET A N 1
ATOM 525 C CA . MET A 1 71 ? 1.483 -7.452 -1.971 1.00 94.38 71 MET A CA 1
ATOM 526 C C . MET A 1 71 ? 1.125 -8.583 -2.932 1.00 94.38 71 MET A C 1
ATOM 528 O O . MET A 1 71 ? 1.929 -8.937 -3.792 1.00 94.38 71 MET A O 1
ATOM 532 N N . THR A 1 72 ? -0.107 -9.092 -2.873 1.00 93.75 72 THR A N 1
ATOM 533 C CA . THR A 1 72 ? -0.593 -10.088 -3.841 1.00 93.75 72 THR A CA 1
ATOM 534 C C . THR A 1 72 ? -0.509 -9.541 -5.267 1.00 93.75 72 THR A C 1
ATOM 536 O O . THR A 1 72 ? 0.025 -10.197 -6.164 1.00 93.75 72 THR A O 1
ATOM 539 N N . ARG A 1 73 ? -0.960 -8.298 -5.487 1.00 89.69 73 ARG A N 1
ATOM 540 C CA . ARG A 1 73 ? -0.845 -7.642 -6.797 1.00 89.69 73 ARG A CA 1
ATOM 541 C C . ARG A 1 73 ? 0.599 -7.402 -7.224 1.00 89.69 73 ARG A C 1
ATOM 543 O O . ARG A 1 73 ? 0.908 -7.594 -8.400 1.00 89.69 73 ARG A O 1
ATOM 550 N N . PHE A 1 74 ? 1.461 -6.995 -6.296 1.00 92.19 74 PHE A N 1
ATOM 551 C CA . PHE A 1 74 ? 2.884 -6.807 -6.551 1.00 92.19 74 PHE A CA 1
ATOM 552 C C . PHE A 1 74 ? 3.525 -8.109 -7.030 1.00 92.19 74 PHE A C 1
ATOM 554 O O . PHE A 1 74 ? 4.149 -8.114 -8.086 1.00 92.19 74 PHE A O 1
ATOM 561 N N . ILE A 1 75 ? 3.303 -9.221 -6.320 1.00 90.75 75 ILE A N 1
ATOM 562 C CA . ILE A 1 75 ? 3.854 -10.535 -6.674 1.00 90.75 75 ILE A CA 1
ATOM 563 C C . ILE A 1 75 ? 3.378 -10.956 -8.062 1.00 90.75 75 ILE A C 1
ATOM 565 O O . ILE A 1 75 ? 4.203 -11.349 -8.882 1.00 90.75 75 ILE A O 1
ATOM 569 N N . ILE A 1 76 ? 2.085 -10.821 -8.370 1.00 90.00 76 ILE A N 1
ATOM 570 C CA . ILE A 1 76 ? 1.553 -11.170 -9.697 1.00 90.00 76 ILE A CA 1
ATOM 571 C C . ILE A 1 76 ? 2.232 -10.333 -10.790 1.00 90.00 76 ILE A C 1
ATOM 573 O O . ILE A 1 76 ? 2.704 -10.888 -11.780 1.00 90.00 76 ILE A O 1
ATOM 577 N N . LYS A 1 77 ? 2.333 -9.009 -10.618 1.00 87.81 77 LYS A N 1
ATOM 578 C CA . LYS A 1 77 ? 2.955 -8.121 -11.616 1.00 87.81 77 LYS A CA 1
ATOM 579 C C . LYS A 1 77 ? 4.472 -8.313 -11.734 1.00 87.81 77 LYS A C 1
ATOM 581 O O . LYS A 1 77 ? 5.013 -8.131 -12.820 1.00 87.81 77 LYS A O 1
ATOM 586 N N . ALA A 1 78 ? 5.143 -8.654 -10.639 1.00 87.50 78 ALA A N 1
ATOM 587 C CA . ALA A 1 78 ? 6.581 -8.898 -10.593 1.00 87.50 78 ALA A CA 1
ATOM 588 C C . ALA A 1 78 ? 6.961 -10.267 -11.179 1.00 87.50 78 ALA A C 1
ATOM 590 O O . ALA A 1 78 ? 8.020 -10.392 -11.787 1.00 87.50 78 ALA A O 1
ATOM 591 N N . SER A 1 79 ? 6.104 -11.277 -11.000 1.00 84.12 79 SER A N 1
ATOM 592 C CA . SER A 1 79 ? 6.334 -12.651 -11.466 1.00 84.12 79 SER A CA 1
ATOM 593 C C . SER A 1 79 ? 5.806 -12.926 -12.868 1.00 84.12 79 SER A C 1
ATOM 595 O O . SER A 1 79 ? 6.281 -13.861 -13.501 1.00 84.12 79 SER A O 1
ATOM 597 N N . SER A 1 80 ? 4.860 -12.128 -13.372 1.00 74.31 80 SER A N 1
ATOM 598 C CA . SER A 1 80 ? 4.340 -12.291 -14.730 1.00 74.31 80 SER A CA 1
ATOM 599 C C . SER A 1 80 ? 5.405 -11.880 -15.754 1.00 74.31 80 SER A C 1
ATOM 601 O O . SER A 1 80 ? 5.690 -10.682 -15.882 1.00 74.31 80 SER A O 1
ATOM 603 N N . PRO A 1 81 ? 5.977 -12.824 -16.527 1.00 54.84 81 PRO A N 1
ATOM 604 C CA . PRO A 1 81 ? 6.785 -12.484 -17.683 1.00 54.84 81 PRO A CA 1
ATOM 605 C C . PRO A 1 81 ? 5.826 -11.841 -18.681 1.00 54.84 81 PRO A C 1
ATOM 607 O O . PRO A 1 81 ? 4.836 -12.451 -19.084 1.00 54.84 81 PRO A O 1
ATOM 610 N N . LYS A 1 82 ? 6.061 -10.581 -19.039 1.00 52.69 82 LYS A N 1
ATOM 611 C CA . LYS A 1 82 ? 5.323 -9.988 -20.154 1.00 52.69 82 LYS A CA 1
ATOM 612 C C . LYS A 1 82 ? 5.709 -10.785 -21.420 1.00 52.69 82 LYS A C 1
ATOM 614 O O . LYS A 1 82 ? 6.917 -10.930 -21.615 1.00 52.69 82 LYS A O 1
ATOM 619 N N . PRO A 1 83 ? 4.755 -11.326 -22.205 1.00 51.38 83 PRO A N 1
ATOM 620 C CA . PRO A 1 83 ? 5.066 -11.936 -23.497 1.00 51.38 83 PRO A CA 1
ATOM 621 C C . PRO A 1 83 ? 5.677 -10.914 -24.461 1.00 51.38 83 PRO A C 1
ATOM 623 O O . PRO A 1 83 ? 5.408 -9.697 -24.290 1.00 51.38 83 PRO A O 1
#

Foldseek 3Di:
DDPPPPCDDDPPVVVVVVVVVLVVVLVVLVVQLVVQLVVQLVVLVVVCVVVVDPDSPSSVVSSVVSNVVSVVVSCCVNVDDDD

Organism: NCBI:txid1265738

Sequence (83 aa):
MADKTGVTPKPIAENDAKGGAVWFRFAGLGMELAGITLLFAGVGYWIDAWRNHDQMVVTALSTLVGFGLAMTRFIIKASSPKP